Protein AF-A0AA41MS19-F1 (afdb_monomer)

Structure (mmCIF, N/CA/C/O backbone):
data_AF-A0AA41MS19-F1
#
_entry.id   AF-A0AA41MS19-F1
#
loop_
_atom_site.group_PDB
_atom_site.id
_atom_site.type_symbol
_atom_site.label_atom_id
_atom_site.label_alt_id
_atom_site.label_comp_id
_atom_site.label_asym_id
_atom_site.label_entity_id
_atom_site.label_seq_id
_atom_site.pdbx_PDB_ins_code
_atom_site.Cartn_x
_atom_site.Cartn_y
_atom_site.Cartn_z
_atom_site.occupancy
_atom_site.B_iso_or_equiv
_atom_site.auth_seq_id
_atom_site.auth_comp_id
_atom_site.auth_asym_id
_atom_site.auth_atom_id
_atom_site.pdbx_PDB_model_num
ATOM 1 N N . MET A 1 1 ? 21.698 8.349 -15.255 1.00 50.91 1 MET A N 1
ATOM 2 C CA . MET A 1 1 ? 21.015 7.272 -15.997 1.00 50.91 1 MET A CA 1
ATOM 3 C C . MET A 1 1 ? 22.061 6.623 -16.867 1.00 50.91 1 MET A C 1
ATOM 5 O O . MET A 1 1 ? 22.697 7.337 -17.627 1.00 50.91 1 MET A O 1
ATOM 9 N N . ASP A 1 2 ? 22.289 5.333 -16.662 1.00 63.78 2 ASP A N 1
ATOM 10 C CA . ASP A 1 2 ? 23.282 4.549 -17.387 1.00 63.78 2 ASP A CA 1
ATOM 11 C C . ASP A 1 2 ? 22.534 3.585 -18.317 1.00 63.78 2 ASP A C 1
ATOM 13 O O . ASP A 1 2 ? 21.606 2.906 -17.871 1.00 63.78 2 ASP A O 1
ATOM 17 N N . LEU A 1 3 ? 22.887 3.598 -19.604 1.00 63.75 3 LEU A N 1
ATOM 18 C CA . LEU A 1 3 ? 22.320 2.721 -20.638 1.00 63.75 3 LEU A CA 1
ATOM 19 C C . LEU A 1 3 ? 22.939 1.313 -20.585 1.00 63.75 3 LEU A C 1
ATOM 21 O O . LEU A 1 3 ? 22.560 0.444 -21.368 1.00 63.75 3 LEU A O 1
ATOM 25 N N . GLY A 1 4 ? 23.851 1.085 -19.635 1.00 70.31 4 GLY A N 1
ATOM 26 C CA . GLY A 1 4 ? 24.637 -0.130 -19.532 1.00 70.31 4 GLY A CA 1
ATOM 27 C C . GLY A 1 4 ? 25.791 -0.129 -20.529 1.00 70.31 4 GLY A C 1
ATOM 28 O O . GLY A 1 4 ? 25.993 0.809 -21.303 1.00 70.31 4 GLY A O 1
ATOM 29 N N . GLU A 1 5 ? 26.568 -1.205 -20.506 1.00 71.00 5 GLU A N 1
ATOM 30 C CA . GLU A 1 5 ? 27.688 -1.375 -21.425 1.00 71.00 5 GLU A CA 1
ATOM 31 C C . GLU A 1 5 ? 27.168 -1.616 -22.844 1.00 71.00 5 GLU A C 1
ATOM 33 O O . GLU A 1 5 ? 26.437 -2.574 -23.112 1.00 71.00 5 GLU A O 1
ATO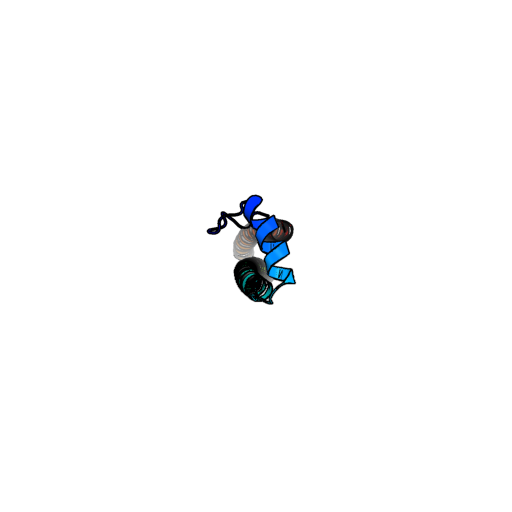M 38 N N . CYS A 1 6 ? 27.544 -0.737 -23.774 1.00 77.88 6 CYS A N 1
ATOM 39 C CA . CYS A 1 6 ? 27.212 -0.947 -25.171 1.00 77.88 6 CYS A CA 1
ATOM 40 C C . CYS A 1 6 ? 28.027 -2.119 -25.730 1.00 77.88 6 CYS A C 1
ATOM 42 O O . CYS A 1 6 ? 29.248 -2.161 -25.610 1.00 77.88 6 CYS A O 1
ATOM 44 N N . LEU A 1 7 ? 27.350 -3.043 -26.414 1.00 76.44 7 LEU A N 1
ATOM 45 C CA . LEU A 1 7 ? 27.975 -4.185 -27.091 1.00 76.44 7 LEU A CA 1
ATOM 46 C C . LEU A 1 7 ? 28.749 -3.781 -28.362 1.00 76.44 7 LEU A C 1
ATOM 48 O O . LEU A 1 7 ? 29.378 -4.626 -29.000 1.00 76.44 7 LEU A O 1
ATOM 52 N N . LYS A 1 8 ? 28.660 -2.511 -28.776 1.00 80.44 8 LYS A N 1
ATOM 53 C CA . LYS A 1 8 ? 29.315 -1.961 -29.968 1.00 80.44 8 LYS A CA 1
ATOM 54 C C . LYS A 1 8 ? 30.561 -1.167 -29.584 1.00 80.44 8 LYS A C 1
ATOM 56 O O . LYS A 1 8 ? 30.647 -0.578 -28.510 1.00 80.44 8 LYS A O 1
ATOM 61 N N . VAL A 1 9 ? 31.523 -1.123 -30.503 1.00 82.88 9 VAL A N 1
ATOM 62 C CA . VAL A 1 9 ? 32.754 -0.346 -30.335 1.00 82.88 9 VAL A CA 1
ATOM 63 C C . VAL A 1 9 ? 32.474 1.116 -30.670 1.00 82.88 9 VAL A C 1
ATOM 65 O O . VAL A 1 9 ? 32.149 1.445 -31.809 1.00 82.88 9 VAL A O 1
ATOM 68 N N . HIS A 1 10 ? 32.627 1.993 -29.682 1.00 81.69 10 HIS A N 1
ATOM 69 C CA . HIS A 1 10 ? 32.512 3.441 -29.850 1.00 81.69 10 HIS A CA 1
ATOM 70 C C . HIS A 1 10 ? 33.904 4.079 -29.906 1.00 81.69 10 HIS A C 1
ATOM 72 O O . HIS A 1 10 ? 34.352 4.700 -28.944 1.00 81.69 10 HIS A O 1
ATOM 78 N N . ASP A 1 11 ? 34.600 3.893 -31.030 1.00 84.50 11 ASP A N 1
ATOM 79 C CA . ASP A 1 11 ? 35.879 4.558 -31.302 1.00 84.50 11 ASP A CA 1
ATOM 80 C C . ASP A 1 11 ? 35.641 5.897 -32.021 1.00 84.50 11 ASP A C 1
ATOM 82 O O . ASP A 1 11 ? 34.829 5.997 -32.944 1.00 84.50 11 ASP A O 1
ATOM 86 N N . LEU A 1 12 ? 36.374 6.932 -31.612 1.00 79.81 12 LEU A N 1
ATOM 87 C CA . LEU A 1 12 ? 36.350 8.251 -32.240 1.00 79.81 12 LEU A CA 1
ATOM 88 C C . LEU A 1 12 ? 36.877 8.216 -33.681 1.00 79.81 12 LEU A C 1
ATOM 90 O O . LEU A 1 12 ? 36.460 9.052 -34.481 1.00 79.81 12 LEU A O 1
ATOM 94 N N . ALA A 1 13 ? 37.735 7.252 -34.030 1.00 81.69 13 ALA A N 1
ATOM 95 C CA . ALA A 1 13 ? 38.212 7.071 -35.400 1.00 81.69 13 ALA A CA 1
ATOM 96 C C . ALA A 1 13 ? 37.056 6.779 -36.377 1.00 81.69 13 ALA A C 1
ATOM 98 O O . ALA A 1 13 ? 36.969 7.402 -37.434 1.00 81.69 13 ALA A O 1
ATOM 99 N N . PHE A 1 14 ? 36.097 5.934 -35.978 1.00 83.12 14 PHE A N 1
ATOM 100 C CA . PHE A 1 14 ? 34.944 5.573 -36.815 1.00 83.12 14 PHE A CA 1
ATOM 101 C C . PHE A 1 14 ? 33.947 6.715 -37.018 1.00 83.12 14 PHE A C 1
ATOM 103 O O . PHE A 1 14 ? 33.115 6.657 -37.922 1.00 83.12 14 PHE A O 1
ATOM 110 N N . ARG A 1 15 ? 34.017 7.777 -36.207 1.00 83.50 15 ARG A N 1
ATOM 111 C CA . ARG A 1 15 ? 33.152 8.946 -36.378 1.00 83.50 15 ARG A CA 1
ATOM 112 C C . ARG A 1 15 ? 33.478 9.710 -37.660 1.00 83.50 15 ARG A C 1
ATOM 114 O O . ARG A 1 15 ? 32.556 10.137 -38.349 1.00 83.50 15 ARG A O 1
ATOM 121 N N . ALA A 1 16 ? 34.762 9.876 -37.977 1.00 84.00 16 ALA A N 1
ATOM 122 C CA . ALA A 1 16 ? 35.175 10.550 -39.206 1.00 84.00 16 ALA A CA 1
ATOM 123 C C . ALA A 1 16 ? 34.701 9.766 -40.441 1.00 84.00 16 ALA A C 1
ATOM 125 O O . ALA A 1 16 ? 34.125 10.350 -41.358 1.00 84.00 16 ALA A O 1
ATOM 126 N N . ASP A 1 17 ? 34.851 8.440 -40.406 1.00 82.56 17 ASP A N 1
ATOM 127 C CA . ASP A 1 17 ? 34.388 7.547 -41.471 1.00 82.56 17 ASP A CA 1
ATOM 128 C C . ASP A 1 17 ? 32.857 7.572 -41.614 1.00 82.56 17 ASP A C 1
ATOM 130 O O . ASP A 1 17 ? 32.341 7.660 -42.727 1.00 82.56 17 ASP A O 1
ATOM 134 N N . TYR A 1 18 ? 32.119 7.584 -40.497 1.00 83.69 18 TYR A N 1
ATOM 135 C CA . TYR A 1 18 ? 30.660 7.737 -40.482 1.00 83.69 18 TYR A CA 1
ATOM 136 C C . TYR A 1 18 ? 30.204 9.059 -41.120 1.00 83.69 18 TYR A C 1
ATOM 138 O O . TYR A 1 18 ? 29.281 9.067 -41.933 1.00 83.69 18 TYR A O 1
ATOM 146 N N . GLU A 1 19 ? 30.844 10.182 -40.780 1.00 83.75 19 GLU A N 1
ATOM 147 C CA . GLU A 1 19 ? 30.479 11.507 -41.303 1.00 83.75 19 GLU A CA 1
ATOM 148 C C . GLU A 1 19 ? 30.737 11.638 -42.813 1.00 83.75 19 GLU A C 1
ATOM 150 O O . GLU A 1 19 ? 30.056 12.418 -43.485 1.00 83.75 19 GLU A O 1
ATOM 155 N N . ILE A 1 20 ? 31.707 10.894 -43.349 1.00 83.81 20 ILE A N 1
ATOM 156 C CA . ILE A 1 20 ? 31.970 10.802 -44.790 1.00 83.81 20 ILE A CA 1
ATOM 157 C C . ILE A 1 20 ? 30.941 9.875 -45.448 1.00 83.81 20 ILE A C 1
ATOM 159 O O . ILE A 1 20 ? 30.254 10.293 -46.380 1.00 83.81 20 ILE A O 1
ATOM 163 N N . ALA A 1 21 ? 30.758 8.663 -44.918 1.00 83.62 21 ALA A N 1
ATOM 164 C CA . ALA A 1 21 ? 29.826 7.673 -45.458 1.00 83.62 21 ALA A CA 1
ATOM 165 C C . ALA A 1 21 ? 28.378 8.186 -45.487 1.00 83.62 21 ALA A C 1
ATOM 167 O O . ALA A 1 21 ? 27.679 8.009 -46.481 1.00 83.62 21 ALA A O 1
ATOM 168 N N . SER A 1 22 ? 27.952 8.901 -44.442 1.00 82.25 22 SER A N 1
ATOM 169 C CA . SER A 1 22 ? 26.612 9.489 -44.342 1.00 82.25 22 SER A CA 1
ATOM 170 C C . SER A 1 22 ? 26.348 10.610 -45.358 1.00 82.25 22 SER A C 1
ATOM 172 O O . SER A 1 22 ? 25.193 11.005 -45.518 1.00 82.25 22 SER A O 1
ATOM 174 N N . LYS A 1 23 ? 27.381 11.161 -46.011 1.00 82.19 23 LYS A N 1
ATOM 175 C CA . LYS A 1 23 ? 27.231 12.157 -47.088 1.00 82.19 23 LYS A CA 1
ATOM 176 C C . LYS A 1 23 ? 27.149 11.508 -48.463 1.00 82.19 23 LYS A C 1
ATOM 178 O O . LYS A 1 23 ? 26.507 12.065 -49.349 1.00 82.19 23 LYS A O 1
ATOM 183 N N . GLU A 1 24 ? 27.828 10.379 -48.646 1.00 78.50 24 GLU A N 1
ATOM 184 C CA . GLU A 1 24 ? 27.926 9.703 -49.940 1.00 78.50 24 GLU A CA 1
ATOM 185 C C . GLU A 1 24 ? 26.736 8.776 -50.213 1.00 78.50 24 GLU A C 1
ATOM 187 O O . GLU A 1 24 ? 26.277 8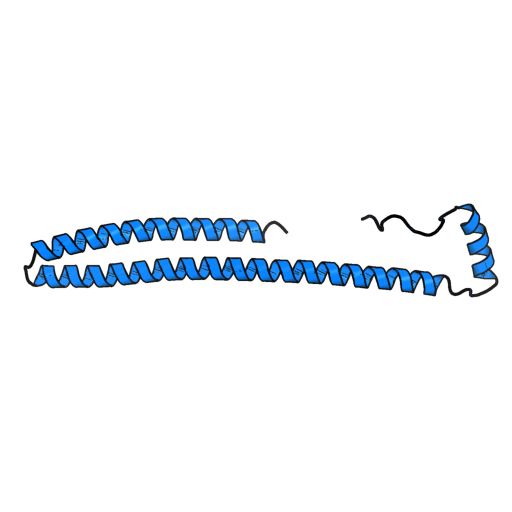.706 -51.354 1.00 78.50 24 GLU A O 1
ATOM 192 N N . GLN A 1 25 ? 26.202 8.099 -49.190 1.00 68.00 25 GLN A N 1
ATOM 193 C CA . GLN A 1 25 ? 25.055 7.198 -49.319 1.00 68.00 25 GLN A CA 1
ATOM 194 C C . GLN A 1 25 ? 24.206 7.137 -48.043 1.00 68.00 25 GLN A C 1
ATOM 196 O O . GLN A 1 25 ? 24.682 7.357 -46.929 1.00 68.00 25 GLN A O 1
ATOM 201 N N . ASP A 1 26 ? 22.930 6.787 -48.218 1.00 73.06 26 ASP A N 1
ATOM 202 C CA . ASP A 1 26 ? 22.016 6.541 -47.107 1.00 73.06 26 ASP A CA 1
ATOM 203 C C . ASP A 1 26 ? 22.124 5.075 -46.660 1.00 73.06 26 ASP A C 1
ATOM 205 O O . ASP A 1 26 ? 21.558 4.164 -47.264 1.00 73.06 26 ASP A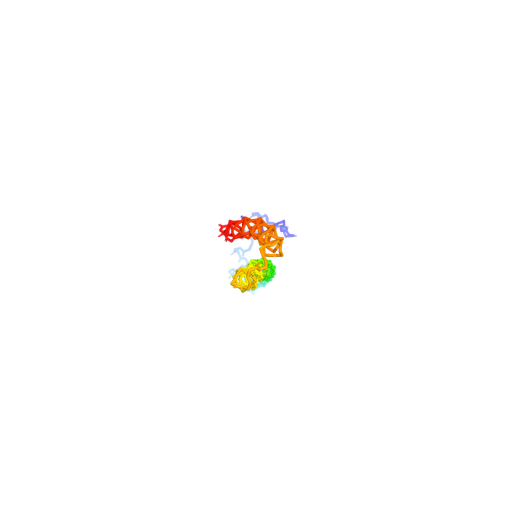 O 1
ATOM 209 N N . PHE A 1 27 ? 22.929 4.843 -45.624 1.00 74.19 27 PHE A N 1
ATOM 210 C CA . PHE A 1 27 ? 23.183 3.516 -45.053 1.00 74.19 27 PHE A CA 1
ATOM 211 C C . PHE A 1 27 ? 22.236 3.165 -43.898 1.00 74.19 27 PHE A C 1
ATOM 213 O O . PHE A 1 27 ? 22.489 2.211 -43.165 1.00 74.19 27 PHE A O 1
ATOM 220 N N . PHE A 1 28 ? 21.156 3.932 -43.704 1.00 76.19 28 PHE A N 1
ATOM 221 C CA . PHE A 1 28 ? 20.125 3.654 -42.699 1.00 76.19 28 PHE A CA 1
ATOM 222 C C . PHE A 1 28 ? 20.629 3.573 -41.247 1.00 76.19 28 PHE A C 1
ATOM 224 O O . PHE A 1 28 ? 19.944 3.025 -40.384 1.00 76.19 28 PHE A O 1
ATOM 231 N N . PHE A 1 29 ? 21.780 4.175 -40.930 1.00 81.88 29 PHE A N 1
ATOM 232 C CA . PHE A 1 29 ? 22.311 4.227 -39.560 1.00 81.88 29 PHE A CA 1
ATOM 233 C C . PHE A 1 29 ? 21.302 4.806 -38.556 1.00 81.88 29 PHE A C 1
ATOM 235 O O . PHE A 1 29 ? 21.248 4.402 -37.398 1.00 81.88 29 PHE A O 1
ATOM 242 N N . GLN A 1 30 ? 20.472 5.742 -39.020 1.00 81.62 30 GLN A N 1
ATOM 243 C CA . GLN A 1 30 ? 19.408 6.347 -38.225 1.00 81.62 30 GLN A CA 1
ATOM 244 C C . GLN A 1 30 ? 18.264 5.367 -37.936 1.00 81.62 30 GLN A C 1
ATOM 246 O O . GLN A 1 30 ? 17.675 5.449 -36.864 1.00 81.62 30 GLN A O 1
ATOM 251 N N . LEU A 1 31 ? 17.966 4.429 -38.846 1.00 86.19 31 LEU A N 1
ATOM 252 C CA . LEU A 1 31 ? 16.952 3.398 -38.608 1.00 86.19 31 LEU A CA 1
ATOM 253 C C . LEU A 1 31 ? 17.418 2.402 -37.545 1.00 86.19 31 LEU A C 1
ATOM 255 O O . LEU A 1 31 ? 16.647 2.099 -36.644 1.00 86.19 31 LEU A O 1
ATOM 259 N N . ASP A 1 32 ? 18.677 1.957 -37.606 1.00 84.56 32 ASP A N 1
ATOM 260 C CA . ASP A 1 32 ? 19.263 1.064 -36.591 1.00 84.56 32 ASP A CA 1
ATOM 261 C C . ASP A 1 32 ? 19.309 1.742 -35.209 1.00 84.56 32 ASP A C 1
ATOM 263 O O . ASP A 1 32 ? 18.885 1.178 -34.200 1.00 84.56 32 ASP A O 1
ATOM 267 N N . ALA A 1 33 ? 19.720 3.015 -35.163 1.00 84.62 33 ALA A N 1
ATOM 268 C CA . ALA A 1 33 ? 19.681 3.804 -33.935 1.00 84.62 33 ALA A CA 1
ATOM 269 C C . ALA A 1 33 ? 18.250 3.979 -33.395 1.00 84.62 33 ALA A C 1
ATOM 271 O O . ALA A 1 33 ? 18.034 3.923 -32.182 1.00 84.62 33 ALA A O 1
ATOM 272 N N . MET A 1 34 ? 17.267 4.183 -34.277 1.00 86.88 34 MET A N 1
ATOM 273 C CA . MET A 1 34 ? 15.864 4.328 -33.894 1.00 86.88 34 MET A CA 1
ATOM 274 C C . MET A 1 34 ? 15.285 3.019 -33.346 1.00 86.88 34 MET A C 1
ATOM 276 O O . MET A 1 34 ? 14.617 3.062 -32.316 1.00 86.88 34 MET A O 1
ATOM 280 N N . ASP A 1 35 ? 15.572 1.875 -33.971 1.00 88.12 35 ASP A N 1
ATOM 281 C CA . ASP A 1 35 ? 15.140 0.549 -33.500 1.00 88.12 35 ASP A CA 1
ATOM 282 C C . ASP A 1 35 ? 15.713 0.231 -32.109 1.00 88.12 35 ASP A C 1
ATOM 284 O O . ASP A 1 35 ? 15.001 -0.204 -31.194 1.00 88.12 35 ASP A O 1
ATOM 288 N N . HIS A 1 36 ? 16.989 0.571 -31.898 1.00 85.06 36 HIS A N 1
ATOM 289 C CA . HIS A 1 36 ? 17.635 0.436 -30.598 1.00 85.06 36 HIS A CA 1
ATOM 290 C C . HIS A 1 36 ? 16.956 1.313 -29.531 1.00 85.06 36 HIS A C 1
ATOM 292 O O . HIS A 1 36 ? 16.610 0.824 -28.453 1.00 85.06 36 HIS A O 1
ATOM 298 N N . LEU A 1 37 ? 16.697 2.591 -29.832 1.00 87.44 37 LEU A N 1
ATOM 299 C CA . LEU A 1 37 ? 16.002 3.509 -28.920 1.00 87.44 37 LEU A CA 1
ATOM 300 C C . LEU A 1 37 ? 14.557 3.078 -28.634 1.00 87.44 37 LEU A C 1
ATOM 302 O O . LEU A 1 37 ? 14.115 3.158 -27.488 1.00 87.44 37 LEU A O 1
ATOM 306 N N . GLN A 1 38 ? 13.827 2.585 -29.635 1.00 89.31 38 GLN A N 1
ATOM 307 C CA . GLN A 1 38 ? 12.469 2.066 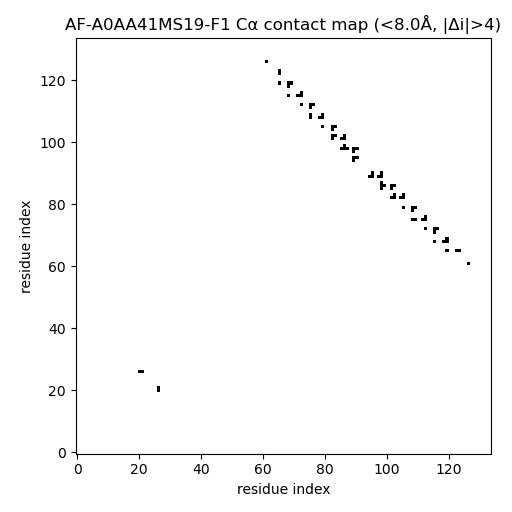-29.459 1.00 89.31 38 GLN A CA 1
ATOM 308 C C . GLN A 1 38 ? 12.445 0.848 -28.534 1.00 89.31 38 GLN A C 1
ATOM 310 O O . GLN A 1 38 ? 11.612 0.782 -27.628 1.00 89.31 38 GLN A O 1
ATOM 315 N N . SER A 1 39 ? 13.396 -0.073 -28.702 1.00 87.50 39 SER A N 1
ATOM 316 C CA . SER A 1 39 ? 13.558 -1.227 -27.814 1.00 87.50 39 SER A CA 1
ATOM 317 C C . SER A 1 39 ? 13.814 -0.806 -26.363 1.00 87.50 39 SER A C 1
ATOM 319 O O . SER A 1 39 ? 13.256 -1.401 -25.435 1.00 87.50 39 SER A O 1
ATOM 321 N N . PHE A 1 40 ? 14.599 0.256 -26.144 1.00 84.31 40 PHE A N 1
ATOM 322 C CA . PHE A 1 40 ? 14.791 0.818 -24.806 1.00 84.31 40 PHE A CA 1
ATOM 323 C C . PHE A 1 40 ? 13.513 1.413 -24.238 1.00 84.31 40 PHE A C 1
ATOM 325 O O . PHE A 1 40 ? 13.146 1.059 -23.120 1.00 84.31 40 PHE A O 1
ATOM 332 N N . ILE A 1 41 ? 12.832 2.284 -24.985 1.00 89.75 41 ILE A N 1
ATOM 333 C CA . ILE A 1 41 ? 11.581 2.909 -24.537 1.00 89.75 41 ILE A CA 1
ATOM 334 C C . ILE A 1 41 ? 10.585 1.822 -24.125 1.00 89.75 41 ILE A C 1
ATOM 336 O O . ILE A 1 41 ? 10.082 1.854 -23.007 1.00 89.75 41 ILE A O 1
ATOM 340 N N . ALA A 1 42 ? 10.415 0.783 -24.946 1.00 89.75 42 ALA A N 1
ATOM 341 C CA . ALA A 1 42 ? 9.545 -0.344 -24.625 1.00 89.75 42 ALA A CA 1
ATOM 342 C C . ALA A 1 42 ? 9.967 -1.088 -23.342 1.00 89.75 42 ALA A C 1
ATOM 344 O O . ALA A 1 42 ? 9.119 -1.504 -22.547 1.00 89.75 42 ALA A O 1
ATOM 345 N N . ASN A 1 43 ? 11.273 -1.257 -23.101 1.00 88.00 43 ASN A N 1
ATOM 346 C CA . ASN A 1 43 ? 11.773 -1.859 -21.864 1.00 88.00 43 ASN A CA 1
ATOM 347 C C . ASN A 1 43 ? 11.472 -0.982 -20.639 1.00 88.00 43 ASN A C 1
ATOM 349 O O . ASN A 1 43 ? 11.028 -1.492 -19.607 1.00 88.00 43 ASN A O 1
ATOM 353 N N . TYR A 1 44 ? 11.682 0.330 -20.752 1.00 87.88 44 TYR A N 1
ATOM 354 C CA . TYR A 1 44 ? 11.413 1.286 -19.682 1.00 87.88 44 TYR A CA 1
ATOM 355 C C . TYR A 1 44 ? 9.928 1.419 -19.386 1.00 87.88 44 TYR A C 1
ATOM 357 O O . TYR A 1 44 ? 9.555 1.394 -18.213 1.00 87.88 44 TYR A O 1
ATOM 365 N N . ASP A 1 45 ? 9.086 1.481 -20.410 1.00 91.00 45 ASP A N 1
ATOM 366 C CA . ASP A 1 45 ? 7.637 1.475 -20.255 1.00 91.00 45 ASP A CA 1
ATOM 367 C C . ASP A 1 45 ? 7.207 0.198 -19.540 1.00 91.00 45 ASP A C 1
ATOM 369 O O . ASP A 1 45 ? 6.538 0.262 -18.512 1.00 91.00 45 ASP A O 1
ATOM 373 N N . ARG A 1 46 ? 7.709 -0.971 -19.961 1.00 90.62 46 ARG A N 1
ATOM 374 C CA . ARG A 1 46 ? 7.432 -2.237 -19.269 1.00 90.62 46 ARG A CA 1
ATOM 375 C C . ARG A 1 46 ? 7.861 -2.210 -17.800 1.00 90.62 46 ARG A C 1
ATOM 377 O O . ARG A 1 46 ? 7.102 -2.645 -16.937 1.00 90.62 46 ARG A O 1
ATOM 384 N N . ARG A 1 47 ? 9.070 -1.733 -17.486 1.00 89.25 47 ARG A N 1
ATOM 385 C CA . ARG A 1 47 ? 9.562 -1.640 -16.096 1.00 89.25 47 ARG A CA 1
ATOM 386 C C . ARG A 1 47 ? 8.738 -0.661 -15.265 1.00 89.25 47 ARG A C 1
ATOM 388 O O . ARG A 1 47 ? 8.467 -0.930 -14.093 1.00 89.25 47 ARG A O 1
ATOM 395 N N . THR A 1 48 ? 8.341 0.449 -15.871 1.00 89.44 48 THR A N 1
ATOM 396 C CA . THR A 1 48 ? 7.496 1.472 -15.258 1.00 89.44 48 THR A CA 1
ATOM 397 C C . THR A 1 48 ? 6.124 0.895 -14.945 1.00 89.44 48 THR A C 1
ATOM 399 O O . THR A 1 48 ? 5.680 0.985 -13.805 1.00 89.44 48 THR A O 1
ATOM 402 N N . GLU A 1 49 ? 5.497 0.211 -15.898 1.00 91.38 49 GLU A N 1
ATOM 403 C CA . GLU A 1 49 ? 4.200 -0.437 -15.709 1.00 91.38 49 GLU A CA 1
ATOM 404 C C . GLU A 1 49 ? 4.250 -1.544 -14.651 1.00 91.38 49 GLU A C 1
ATOM 406 O O . GLU A 1 49 ? 3.377 -1.605 -13.791 1.00 91.38 49 GLU A O 1
ATOM 411 N N . VAL A 1 50 ? 5.306 -2.365 -14.614 1.00 90.62 50 VAL A N 1
ATOM 412 C CA . VAL A 1 50 ? 5.491 -3.358 -13.537 1.00 90.62 50 VAL A CA 1
ATOM 413 C C . VAL A 1 50 ? 5.612 -2.680 -12.171 1.00 90.62 50 VAL A C 1
ATOM 415 O O . VAL A 1 50 ? 5.011 -3.133 -11.198 1.00 90.62 50 VAL A O 1
ATOM 418 N N . THR A 1 51 ? 6.371 -1.587 -12.088 1.00 86.25 51 THR A N 1
ATOM 419 C CA . THR A 1 51 ? 6.554 -0.850 -10.831 1.00 86.25 51 THR A CA 1
ATOM 420 C C . THR A 1 51 ? 5.245 -0.205 -10.377 1.00 86.25 51 THR A C 1
ATOM 422 O O . THR A 1 51 ? 4.906 -0.312 -9.201 1.00 86.25 51 THR A O 1
ATOM 425 N N . LYS A 1 52 ? 4.479 0.387 -11.303 1.00 87.06 52 LYS A N 1
ATOM 426 C CA . LYS A 1 52 ? 3.142 0.937 -11.042 1.00 87.06 52 LYS A CA 1
ATOM 427 C C . LYS A 1 52 ? 2.161 -0.140 -10.592 1.00 87.06 52 LYS A C 1
ATOM 429 O O . LYS A 1 52 ? 1.460 0.071 -9.613 1.00 87.06 52 LYS A O 1
ATOM 434 N N . LYS A 1 53 ? 2.134 -1.296 -11.263 1.00 87.00 53 LYS A N 1
ATOM 435 C CA . LYS A 1 53 ? 1.258 -2.419 -10.902 1.00 87.00 53 LYS A CA 1
ATOM 436 C C . LYS A 1 53 ? 1.558 -2.919 -9.493 1.00 87.00 53 LYS A C 1
ATOM 438 O O . LYS A 1 53 ? 0.650 -3.004 -8.681 1.00 87.00 5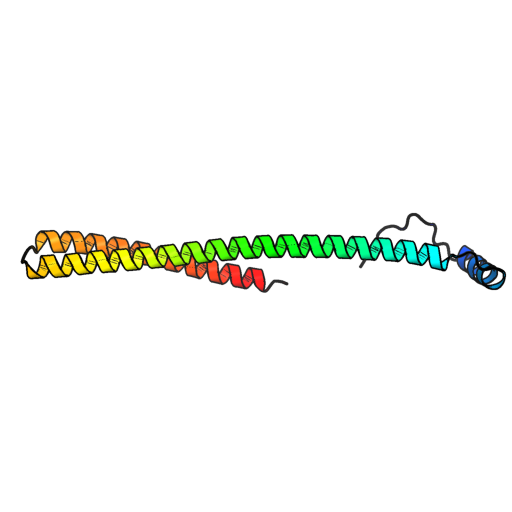3 LYS A O 1
ATOM 443 N N . ARG A 1 54 ? 2.835 -3.151 -9.177 1.00 83.38 54 ARG A N 1
ATOM 444 C CA . ARG A 1 54 ? 3.257 -3.558 -7.830 1.00 83.38 54 ARG A CA 1
ATOM 445 C C . ARG A 1 54 ? 2.898 -2.511 -6.774 1.00 83.38 54 ARG A C 1
ATOM 447 O O . ARG A 1 54 ? 2.520 -2.866 -5.663 1.00 83.38 54 ARG A O 1
ATOM 454 N N . LEU A 1 55 ? 3.028 -1.225 -7.106 1.00 81.06 55 LEU A N 1
ATOM 455 C CA . LEU A 1 55 ? 2.640 -0.137 -6.210 1.00 81.06 55 LEU A CA 1
ATOM 456 C C . LEU A 1 55 ? 1.126 -0.126 -5.966 1.00 81.06 55 LEU A C 1
ATOM 458 O O . LEU A 1 55 ? 0.712 -0.020 -4.818 1.00 81.06 55 LEU A O 1
ATOM 462 N N . ALA A 1 56 ? 0.324 -0.280 -7.020 1.00 79.69 56 ALA A N 1
ATOM 463 C CA . ALA A 1 56 ? -1.128 -0.367 -6.917 1.00 79.69 56 ALA A CA 1
ATOM 464 C C . ALA A 1 56 ? -1.564 -1.574 -6.070 1.00 79.69 56 ALA A C 1
ATOM 466 O O . ALA A 1 56 ? -2.385 -1.408 -5.177 1.00 79.69 56 ALA A O 1
ATOM 467 N N . GLU A 1 57 ? -0.954 -2.745 -6.278 1.00 79.50 57 GLU A N 1
ATOM 468 C CA . GLU A 1 57 ? -1.200 -3.950 -5.468 1.00 79.50 57 GLU A CA 1
ATOM 469 C C . GLU A 1 57 ? -0.853 -3.710 -3.987 1.00 79.50 57 GLU A C 1
ATOM 471 O O . GLU A 1 57 ? -1.660 -3.992 -3.108 1.00 79.50 57 GLU A O 1
ATOM 476 N N . THR A 1 58 ? 0.300 -3.092 -3.702 1.00 77.44 58 THR A N 1
ATOM 477 C CA . THR A 1 58 ? 0.697 -2.749 -2.321 1.00 77.44 58 THR A CA 1
ATOM 478 C C . THR A 1 58 ? -0.285 -1.752 -1.690 1.00 77.44 58 THR A C 1
ATOM 480 O O . THR A 1 58 ? -0.622 -1.863 -0.516 1.00 77.44 58 THR A O 1
ATOM 483 N N . GLN A 1 59 ? -0.759 -0.764 -2.456 1.00 73.00 59 GLN A N 1
ATOM 484 C CA . GLN A 1 59 ? -1.718 0.229 -1.972 1.00 73.00 59 GLN A CA 1
ATOM 485 C C . GLN A 1 59 ? -3.097 -0.383 -1.702 1.00 73.00 59 GLN A C 1
ATOM 487 O O . GLN A 1 59 ? -3.742 -0.005 -0.724 1.00 73.00 59 GLN A O 1
ATOM 492 N N . GLU A 1 60 ? -3.543 -1.317 -2.542 1.00 75.75 60 GLU A N 1
ATOM 493 C CA . GLU A 1 60 ? -4.795 -2.050 -2.357 1.00 75.75 60 GLU A CA 1
ATOM 494 C C . GLU A 1 60 ? -4.740 -2.928 -1.101 1.00 75.75 60 GLU A C 1
ATOM 496 O O . GLU A 1 60 ? -5.652 -2.858 -0.279 1.00 75.75 60 GLU A O 1
ATOM 501 N N . GLU A 1 61 ? -3.641 -3.659 -0.887 1.00 75.62 61 GLU A N 1
ATOM 502 C CA . GLU A 1 61 ? -3.419 -4.451 0.331 1.00 75.62 61 GLU A CA 1
ATOM 503 C C . GLU A 1 61 ? -3.445 -3.579 1.594 1.00 75.62 61 GLU A C 1
ATOM 505 O O . GLU A 1 61 ? -4.160 -3.890 2.549 1.00 75.62 61 GLU A O 1
ATOM 510 N N . ILE A 1 62 ? -2.733 -2.445 1.585 1.00 75.75 62 ILE A N 1
ATOM 511 C CA . ILE A 1 62 ? -2.727 -1.503 2.713 1.00 75.75 62 ILE A CA 1
ATOM 512 C C . ILE A 1 62 ? -4.130 -0.926 2.946 1.00 75.75 62 ILE A C 1
ATOM 514 O O . ILE A 1 62 ? -4.568 -0.800 4.090 1.00 75.75 62 ILE A O 1
ATOM 518 N N . SER A 1 63 ? -4.854 -0.567 1.882 1.00 78.44 63 SER A N 1
ATOM 519 C CA . SER A 1 63 ? -6.215 -0.038 2.002 1.00 78.44 63 SER A CA 1
ATOM 520 C C . SER A 1 63 ? -7.171 -1.077 2.582 1.00 78.44 63 SER A C 1
ATOM 522 O O . SER A 1 63 ? -7.987 -0.729 3.432 1.00 78.44 63 SER A O 1
ATOM 524 N N . ALA A 1 64 ? -7.071 -2.335 2.153 1.00 82.88 64 ALA A N 1
ATOM 525 C CA . ALA A 1 64 ? -7.884 -3.425 2.678 1.00 82.88 64 ALA A CA 1
ATOM 526 C C . ALA A 1 64 ? -7.590 -3.679 4.165 1.00 82.88 64 ALA A C 1
ATOM 528 O O . ALA A 1 64 ? -8.520 -3.822 4.957 1.00 82.88 64 ALA A O 1
ATOM 529 N N . GLU A 1 65 ? -6.314 -3.667 4.565 1.00 82.62 65 GLU A N 1
ATOM 530 C CA . GLU A 1 65 ? -5.913 -3.840 5.966 1.00 82.62 65 GLU A CA 1
ATOM 531 C C . GLU A 1 65 ? -6.449 -2.712 6.863 1.00 82.62 65 GLU A C 1
ATOM 533 O O . GLU A 1 65 ? -6.975 -2.970 7.949 1.00 82.62 65 GLU A O 1
ATOM 538 N N . VAL A 1 66 ? -6.345 -1.457 6.411 1.00 85.38 66 VAL A N 1
ATOM 539 C CA . VAL A 1 66 ? -6.853 -0.293 7.154 1.00 85.38 66 VAL A CA 1
ATOM 540 C C . VAL A 1 66 ? -8.379 -0.342 7.271 1.00 85.38 66 VAL A C 1
ATOM 542 O O . VAL A 1 66 ? -8.901 -0.108 8.362 1.00 85.38 66 VAL A O 1
ATOM 545 N N . THR A 1 67 ? -9.094 -0.698 6.199 1.00 84.88 67 THR A N 1
ATOM 546 C CA . THR A 1 67 ? -10.557 -0.860 6.232 1.00 84.88 67 THR A CA 1
ATOM 547 C C . THR A 1 67 ? -10.981 -1.957 7.209 1.00 84.88 67 THR A C 1
ATOM 549 O O . THR A 1 67 ? -11.828 -1.703 8.060 1.00 84.88 67 THR A O 1
ATOM 552 N N . ALA A 1 68 ? -10.344 -3.131 7.175 1.00 87.75 68 ALA A N 1
ATOM 553 C CA . ALA A 1 68 ? -10.666 -4.229 8.091 1.00 87.75 68 ALA A CA 1
ATOM 554 C C . ALA A 1 68 ? -10.440 -3.845 9.568 1.00 87.75 68 ALA A C 1
ATOM 556 O O . ALA A 1 68 ? -11.227 -4.196 10.448 1.00 87.75 68 ALA A O 1
ATOM 557 N N . LYS A 1 69 ? -9.381 -3.077 9.860 1.00 88.62 69 LYS A N 1
ATOM 558 C CA . LYS A 1 69 ? -9.131 -2.546 11.210 1.00 88.62 69 LYS A CA 1
ATOM 559 C C . LYS A 1 69 ? -10.192 -1.527 11.640 1.00 88.62 69 LYS A C 1
ATOM 561 O O . LYS A 1 69 ? -10.602 -1.547 12.799 1.00 88.62 69 LYS A O 1
ATOM 566 N N . ALA A 1 70 ? -10.652 -0.665 10.730 1.00 88.56 70 ALA A N 1
ATOM 567 C CA . ALA A 1 70 ? -11.746 0.269 11.003 1.00 88.56 70 ALA A CA 1
ATOM 568 C C . ALA A 1 70 ? -13.064 -0.466 11.301 1.00 88.56 70 ALA A C 1
ATOM 570 O O . ALA A 1 70 ? -13.761 -0.117 12.253 1.00 88.56 70 ALA A O 1
ATOM 571 N N . GLU A 1 71 ? -13.376 -1.502 10.520 1.00 90.19 71 GLU A N 1
ATOM 572 C CA . GLU A 1 71 ? -14.548 -2.361 10.723 1.00 90.19 71 GLU A CA 1
ATOM 573 C C . GLU A 1 71 ? -14.500 -3.045 12.093 1.00 90.19 71 GLU A C 1
ATOM 575 O O . GLU A 1 71 ? -15.471 -2.978 12.839 1.00 90.19 71 GLU A O 1
ATOM 580 N N . TYR A 1 72 ? -13.349 -3.589 12.496 1.00 90.38 72 TYR A N 1
ATOM 581 C CA . TYR A 1 72 ? -13.190 -4.205 13.816 1.00 90.38 72 TYR A CA 1
ATOM 582 C C . TYR A 1 72 ? -13.425 -3.217 14.974 1.00 90.38 72 TYR A C 1
ATOM 584 O O . TYR A 1 72 ? -14.094 -3.540 15.958 1.00 90.38 72 TYR A O 1
ATOM 592 N N . VAL A 1 73 ? -12.930 -1.978 14.858 1.00 92.19 73 VAL A N 1
ATOM 593 C CA . VAL A 1 73 ? -13.233 -0.913 15.831 1.00 92.19 73 VAL A CA 1
ATOM 594 C C . VAL A 1 73 ? -14.734 -0.610 15.857 1.00 92.19 73 VAL A C 1
ATOM 596 O O . VAL A 1 73 ? -15.303 -0.381 16.929 1.00 92.19 73 VAL A O 1
ATOM 599 N N . HIS A 1 74 ? -15.397 -0.610 14.701 1.00 91.69 74 HIS A N 1
ATOM 600 C CA . HIS A 1 74 ? -16.837 -0.386 14.616 1.00 91.69 74 HIS A CA 1
ATOM 601 C C . HIS A 1 74 ? -17.640 -1.515 15.280 1.00 91.69 74 HIS A C 1
ATOM 603 O O . HIS A 1 74 ? -18.515 -1.238 16.098 1.00 91.69 74 HIS A O 1
ATOM 609 N N . GLU A 1 75 ? -17.285 -2.776 15.033 1.00 92.69 75 GLU A N 1
ATOM 610 C CA . GLU A 1 75 ? -17.913 -3.940 15.667 1.00 92.69 75 GLU A CA 1
ATOM 611 C C . GLU A 1 75 ? -17.776 -3.915 17.196 1.00 92.69 75 GLU A C 1
ATOM 613 O O . GLU A 1 75 ? -18.739 -4.190 17.918 1.00 92.69 75 GLU A O 1
ATOM 618 N N . LEU A 1 76 ? -16.597 -3.543 17.711 1.00 91.88 76 LEU A N 1
ATOM 619 C CA . LEU A 1 76 ? -16.382 -3.393 19.151 1.00 91.88 76 LEU A CA 1
ATOM 620 C C . LEU A 1 76 ? -17.246 -2.275 19.747 1.00 91.88 76 LEU A C 1
ATOM 622 O O . LEU A 1 76 ? -17.770 -2.442 20.848 1.00 91.88 76 LEU A O 1
ATOM 626 N N . ASN A 1 77 ? -17.433 -1.164 19.027 1.00 91.50 77 ASN A N 1
ATOM 627 C CA . ASN A 1 77 ? -18.357 -0.107 19.445 1.00 91.50 77 ASN A CA 1
ATOM 628 C C . ASN A 1 77 ? -19.795 -0.624 19.533 1.00 91.50 77 ASN A C 1
ATOM 630 O O . ASN A 1 77 ? -20.431 -0.467 20.573 1.00 91.50 77 ASN A O 1
ATOM 634 N N . GLU A 1 78 ? -20.280 -1.314 18.500 1.00 94.06 78 GLU A N 1
ATOM 635 C CA . GLU A 1 78 ? -21.629 -1.882 18.533 1.00 94.06 78 GLU A CA 1
ATOM 636 C C . GLU A 1 78 ? -21.816 -2.897 19.667 1.00 94.06 78 GLU A C 1
ATOM 638 O O . GLU A 1 78 ? -22.887 -2.979 20.271 1.00 94.06 78 GLU A O 1
ATOM 643 N N . ALA A 1 79 ? -20.797 -3.715 19.944 1.00 92.19 79 ALA A N 1
ATOM 644 C CA . ALA A 1 79 ? -20.837 -4.683 21.031 1.00 92.19 79 ALA A CA 1
ATOM 645 C C . ALA A 1 79 ? -20.929 -3.986 22.398 1.00 92.19 79 ALA A C 1
ATOM 647 O O . ALA A 1 79 ? -21.725 -4.405 23.242 1.00 92.19 79 ALA A O 1
ATOM 648 N N . ILE A 1 80 ? -20.167 -2.905 22.597 1.00 92.69 80 ILE A N 1
ATOM 649 C CA . ILE A 1 80 ? -20.237 -2.068 23.802 1.00 92.69 80 ILE A CA 1
ATOM 650 C C . ILE A 1 80 ? -21.636 -1.467 23.952 1.00 92.69 80 ILE A C 1
ATOM 652 O O . ILE A 1 80 ? -22.209 -1.565 25.034 1.00 92.69 80 ILE A O 1
ATOM 656 N N . ASP A 1 81 ? -22.213 -0.914 22.885 1.00 93.19 81 ASP A N 1
ATOM 657 C CA . ASP A 1 81 ? -23.546 -0.301 22.926 1.00 93.19 81 ASP A CA 1
ATOM 658 C C . ASP A 1 81 ? -24.635 -1.330 23.270 1.00 93.19 81 ASP A C 1
ATOM 660 O O . ASP A 1 81 ? -25.502 -1.080 24.111 1.00 93.19 81 ASP A O 1
ATOM 664 N N . LYS A 1 82 ? -24.557 -2.537 22.690 1.00 93.69 82 LYS A N 1
ATOM 665 C CA . LYS A 1 82 ?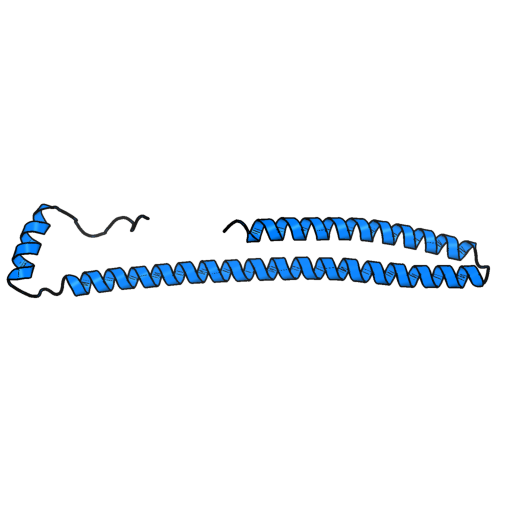 -25.470 -3.651 23.006 1.00 93.69 82 LYS A CA 1
ATOM 666 C C . LYS A 1 82 ? -25.336 -4.111 24.460 1.00 93.69 82 LYS A C 1
ATOM 668 O O . LYS A 1 82 ? -26.343 -4.44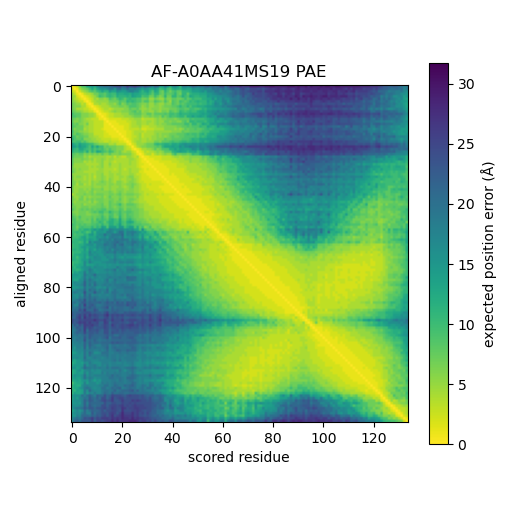7 25.084 1.00 93.69 82 LYS A O 1
ATOM 673 N N . LEU A 1 83 ? -24.117 -4.165 24.999 1.00 91.75 83 LEU A N 1
ATOM 674 C CA . LEU A 1 83 ? -23.881 -4.533 26.397 1.00 91.75 83 LEU A CA 1
ATOM 675 C C . LEU A 1 83 ? -24.367 -3.440 27.356 1.00 91.75 83 LEU A C 1
ATOM 677 O O . LEU A 1 83 ? -25.033 -3.762 28.337 1.00 91.75 83 LEU A O 1
ATOM 681 N N . LEU A 1 84 ? -24.121 -2.165 27.046 1.00 91.19 84 LEU A N 1
ATOM 682 C CA . LEU A 1 84 ? -24.611 -1.029 27.831 1.00 91.19 84 LEU A CA 1
ATOM 683 C C . LEU A 1 84 ? -26.140 -1.007 27.904 1.00 91.19 84 LEU A C 1
ATOM 685 O O . LEU A 1 84 ? -26.690 -0.895 28.995 1.00 91.19 84 LEU A O 1
ATOM 689 N N . ALA A 1 85 ? -26.829 -1.228 26.782 1.00 92.75 85 ALA A N 1
ATOM 690 C CA . ALA A 1 85 ? -28.289 -1.315 26.771 1.00 92.75 85 ALA A CA 1
ATOM 691 C C . ALA A 1 85 ? -28.821 -2.443 27.681 1.00 92.75 85 ALA A C 1
ATOM 693 O O . ALA A 1 85 ? -29.840 -2.282 28.354 1.00 92.75 85 ALA A O 1
ATOM 694 N N . LYS A 1 86 ? -28.123 -3.587 27.743 1.00 89.25 86 LYS A N 1
ATOM 695 C CA . LYS A 1 86 ? -28.476 -4.691 28.655 1.00 89.25 86 LYS A CA 1
ATOM 696 C C . LYS A 1 86 ? -28.222 -4.344 30.120 1.00 89.25 86 LYS A C 1
ATOM 698 O O . LYS A 1 86 ? -29.040 -4.703 30.965 1.00 89.25 86 LYS A O 1
ATOM 703 N N . VAL A 1 87 ? -27.118 -3.655 30.421 1.00 91.50 87 VAL A N 1
ATOM 704 C CA . VAL A 1 87 ? -26.827 -3.157 31.775 1.00 91.50 87 VAL A CA 1
ATOM 705 C C . VAL A 1 87 ? -27.936 -2.219 32.239 1.00 91.50 87 VAL A C 1
ATOM 707 O O . VAL A 1 87 ? -28.453 -2.393 33.340 1.00 91.50 87 VAL A O 1
ATOM 710 N N . GLU A 1 88 ? -28.321 -1.253 31.402 1.00 89.31 88 GLU A N 1
ATOM 711 C CA . GLU A 1 88 ? -29.382 -0.294 31.720 1.00 89.31 88 GLU A CA 1
ATOM 712 C C . GLU A 1 88 ? -30.705 -1.009 32.013 1.00 89.31 88 GLU A C 1
ATOM 714 O O . GLU A 1 88 ? -31.339 -0.735 33.032 1.00 89.31 88 GLU A O 1
ATOM 719 N N . HIS A 1 89 ? -31.080 -1.990 31.186 1.00 90.81 89 HIS A N 1
ATOM 720 C CA . HIS A 1 89 ? -32.285 -2.791 31.398 1.00 90.81 89 HIS A CA 1
ATOM 721 C C . HIS A 1 89 ? -32.266 -3.534 32.743 1.00 90.81 89 HIS A C 1
ATOM 723 O O . HIS A 1 89 ? -33.173 -3.367 33.557 1.00 90.81 89 HIS A O 1
ATOM 729 N N . LEU A 1 90 ? -31.209 -4.302 33.024 1.00 88.62 90 LEU A N 1
ATOM 730 C CA . LEU A 1 90 ? -31.089 -5.069 34.272 1.00 88.62 90 LEU A CA 1
ATOM 731 C C . LEU A 1 90 ? -31.009 -4.165 35.511 1.00 88.62 90 LEU A C 1
ATOM 733 O O . LEU A 1 90 ? -31.514 -4.525 36.577 1.00 88.62 90 LEU A O 1
ATOM 737 N N . GLY A 1 91 ? -30.431 -2.969 35.366 1.00 87.25 91 GLY A N 1
ATOM 738 C CA . GLY A 1 91 ? -30.437 -1.937 36.399 1.00 87.25 91 GLY A CA 1
ATOM 739 C C . GLY A 1 91 ? -31.850 -1.447 36.727 1.00 87.25 91 GLY A C 1
ATOM 740 O O . GLY A 1 91 ? -32.182 -1.289 37.902 1.00 87.25 91 GLY A O 1
ATOM 741 N N . THR A 1 92 ? -32.711 -1.270 35.717 1.00 86.31 92 THR A N 1
ATOM 742 C CA . THR A 1 92 ? -34.121 -0.883 35.933 1.00 86.31 92 THR A CA 1
ATOM 743 C C . THR A 1 92 ? -34.960 -1.992 36.568 1.00 86.31 92 THR A C 1
ATOM 745 O O . THR A 1 92 ? -35.870 -1.699 37.341 1.00 86.31 92 THR A O 1
ATOM 748 N N . GLU A 1 93 ? -34.625 -3.258 36.312 1.00 89.62 93 GLU A N 1
ATOM 749 C CA . GLU A 1 93 ? -35.277 -4.428 36.919 1.00 89.62 93 GLU A CA 1
ATOM 750 C C . GLU A 1 93 ? -34.809 -4.700 38.361 1.00 89.62 93 GLU A C 1
ATOM 752 O O . GLU A 1 93 ? -35.336 -5.588 39.031 1.00 89.62 93 GLU A O 1
ATOM 757 N N . GLY A 1 94 ? -33.836 -3.930 38.864 1.00 85.75 94 GLY A N 1
ATOM 758 C CA . GLY A 1 94 ? -33.283 -4.085 40.210 1.00 85.75 94 GLY A CA 1
ATOM 759 C C . GLY A 1 94 ? -32.310 -5.258 40.351 1.00 85.75 94 GLY A C 1
ATOM 760 O O . GLY A 1 94 ? -31.952 -5.627 41.471 1.00 85.75 94 GLY A O 1
ATOM 761 N N . ASN A 1 95 ? -31.851 -5.836 39.238 1.00 85.62 95 ASN A N 1
ATOM 762 C CA . ASN A 1 95 ? -30.951 -6.985 39.214 1.00 85.62 95 ASN A CA 1
ATOM 763 C C . ASN A 1 95 ? -29.478 -6.527 39.263 1.00 85.62 95 ASN A C 1
ATOM 765 O O . ASN A 1 95 ? -28.696 -6.675 38.320 1.00 85.62 95 ASN A O 1
ATOM 769 N N . VAL A 1 96 ? -29.120 -5.895 40.387 1.00 82.81 96 VAL A N 1
ATOM 770 C CA . VAL A 1 96 ? -27.865 -5.141 40.565 1.00 82.81 96 VAL A CA 1
ATOM 771 C C . VAL A 1 96 ? -26.624 -6.019 40.373 1.00 82.81 96 VAL A C 1
ATOM 773 O O . VAL A 1 96 ? -25.685 -5.611 39.694 1.00 82.81 96 VAL A O 1
ATOM 776 N N . GLU A 1 97 ? -26.624 -7.240 40.906 1.00 86.06 97 GLU A N 1
ATOM 777 C CA . GLU A 1 97 ? -25.457 -8.132 40.870 1.00 86.06 97 GLU A CA 1
ATOM 778 C C . GLU A 1 97 ? -25.112 -8.602 39.445 1.00 86.06 97 GLU A C 1
ATOM 780 O O . GLU A 1 97 ? -23.941 -8.743 39.091 1.00 86.06 97 GLU A O 1
ATOM 785 N N . GLU A 1 98 ? -26.124 -8.796 38.598 1.00 85.31 98 GLU A N 1
ATOM 786 C CA . GLU A 1 98 ? -25.950 -9.182 37.195 1.00 85.31 98 GLU A CA 1
ATOM 787 C C . GLU A 1 98 ? -25.570 -7.979 36.318 1.00 85.31 98 GLU A C 1
ATOM 789 O O . GLU A 1 98 ? -24.693 -8.090 35.458 1.00 85.31 98 GLU A O 1
ATOM 794 N N . SER A 1 99 ? -26.131 -6.797 36.608 1.00 86.44 99 SER A N 1
ATOM 795 C CA . SER A 1 99 ? -25.739 -5.541 35.953 1.00 86.44 99 SER A CA 1
ATOM 796 C C . SER A 1 99 ? -24.268 -5.182 36.210 1.00 86.44 99 SER A C 1
ATOM 798 O O . SER A 1 99 ? -23.572 -4.738 35.298 1.00 86.44 99 SER A O 1
ATOM 800 N N . GLN A 1 100 ? -23.765 -5.458 37.420 1.00 86.00 100 GLN A N 1
ATOM 801 C CA . GLN A 1 100 ? -22.374 -5.2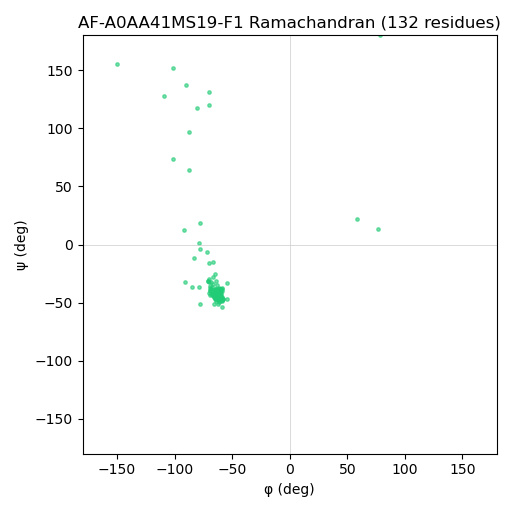11 37.801 1.00 86.00 100 GLN A CA 1
ATOM 802 C C . GLN A 1 100 ? -21.410 -6.088 36.985 1.00 86.00 100 GLN A C 1
ATOM 804 O O . GLN A 1 100 ? -20.418 -5.592 36.460 1.00 86.00 100 GLN A O 1
ATOM 809 N N . LYS A 1 101 ? -21.737 -7.375 36.802 1.00 89.38 101 LYS A N 1
ATOM 810 C CA . LYS A 1 101 ? -20.927 -8.304 35.993 1.00 89.38 101 LYS A CA 1
ATOM 811 C C . LYS A 1 101 ? -20.870 -7.892 34.522 1.00 89.38 101 LYS A C 1
ATOM 813 O O . LYS A 1 101 ? -19.811 -7.964 33.908 1.00 89.38 101 LYS A O 1
ATOM 818 N N . LEU A 1 102 ? -21.992 -7.439 33.959 1.00 87.62 102 LEU A N 1
ATOM 819 C CA . LEU A 1 102 ? -22.029 -6.932 32.584 1.00 87.62 102 LEU A CA 1
ATOM 820 C C . LEU A 1 102 ? -21.263 -5.613 32.429 1.00 87.62 102 LEU A C 1
ATOM 822 O O . LEU A 1 102 ? -20.652 -5.394 31.386 1.00 87.62 102 LEU A O 1
ATOM 826 N N . MET A 1 103 ? -21.228 -4.760 33.457 1.00 88.88 103 MET A N 1
ATOM 827 C CA . MET A 1 103 ? -20.375 -3.565 33.454 1.00 88.88 103 MET A CA 1
ATOM 828 C C . MET A 1 103 ? -18.884 -3.909 33.411 1.00 88.88 103 MET A C 1
ATOM 830 O O . MET A 1 103 ? -18.148 -3.277 32.653 1.00 88.88 103 MET A O 1
ATOM 834 N N . ASP A 1 104 ? -18.448 -4.948 34.126 1.00 90.50 104 ASP A N 1
ATOM 835 C CA . ASP A 1 104 ? -17.064 -5.432 34.039 1.00 90.50 104 ASP A CA 1
ATOM 836 C C . ASP A 1 104 ? -16.735 -5.950 32.621 1.00 90.50 104 ASP A C 1
ATOM 838 O O . ASP A 1 104 ? -15.612 -5.806 32.129 1.00 90.50 104 ASP A O 1
ATOM 842 N N . GLU A 1 105 ? -17.706 -6.558 31.930 1.00 89.44 105 GLU A N 1
ATOM 843 C CA . GLU A 1 105 ? -17.558 -6.968 30.526 1.00 89.44 105 GLU A CA 1
ATOM 844 C C . GLU A 1 105 ? -17.499 -5.771 29.568 1.00 89.44 105 GLU A C 1
ATOM 846 O O . GLU A 1 105 ? -16.681 -5.774 28.644 1.00 89.44 105 GLU A O 1
ATOM 851 N N . VAL A 1 106 ? -18.300 -4.727 29.808 1.00 92.69 106 VAL A N 1
ATOM 852 C CA . VAL A 1 106 ? -18.231 -3.458 29.066 1.00 92.69 106 VAL A CA 1
ATOM 853 C C . VAL A 1 106 ? -16.858 -2.812 29.223 1.00 92.69 106 VAL A C 1
ATOM 855 O O . VAL A 1 106 ? -16.292 -2.342 28.237 1.00 92.69 106 VAL A O 1
ATOM 858 N N . GLU A 1 107 ? -16.294 -2.794 30.430 1.00 91.00 107 GLU A N 1
ATOM 859 C CA . GLU A 1 107 ? -14.973 -2.212 30.679 1.00 91.00 107 GLU A CA 1
ATOM 860 C C . GLU A 1 107 ? -13.868 -2.984 29.942 1.00 91.00 107 GLU A C 1
ATOM 862 O O . GLU A 1 107 ? -13.044 -2.383 29.250 1.00 91.00 107 GLU A O 1
ATOM 867 N N . LYS A 1 108 ? -13.922 -4.323 29.953 1.00 92.12 108 LYS A N 1
ATOM 868 C CA . LYS A 1 108 ? -13.019 -5.166 29.147 1.00 92.12 108 LYS A CA 1
ATOM 869 C C . LYS A 1 108 ? -13.169 -4.916 27.646 1.00 92.12 108 LYS A C 1
ATOM 871 O O . LYS A 1 108 ? -12.174 -4.918 26.922 1.00 92.12 108 LYS A O 1
ATOM 876 N N . ALA A 1 109 ? -14.394 -4.730 27.158 1.00 90.31 109 ALA A N 1
ATOM 877 C CA . ALA A 1 109 ? -14.645 -4.419 25.754 1.00 90.31 109 ALA A CA 1
ATOM 878 C C . ALA A 1 109 ? -14.127 -3.019 25.378 1.00 90.31 109 ALA A C 1
ATOM 880 O O . ALA A 1 109 ? -13.570 -2.846 24.295 1.00 90.31 109 ALA A O 1
ATOM 881 N N . ARG A 1 110 ? -14.234 -2.040 26.286 1.00 91.00 110 ARG A N 1
ATOM 882 C CA . ARG A 1 110 ? -13.676 -0.689 26.116 1.00 91.00 110 ARG A CA 1
ATOM 883 C C . ARG A 1 110 ? -12.153 -0.690 26.048 1.00 91.00 110 ARG A C 1
ATOM 885 O O . ARG A 1 110 ? -11.607 0.023 25.210 1.00 91.00 110 ARG A O 1
ATOM 892 N N . GLU A 1 111 ? -11.480 -1.498 26.863 1.00 93.38 111 GLU A N 1
ATOM 893 C CA . GLU A 1 111 ? -10.019 -1.622 26.792 1.00 93.38 111 GLU A CA 1
ATOM 894 C C . GLU A 1 111 ? -9.584 -2.219 25.447 1.00 93.38 111 GLU A C 1
ATOM 896 O O . GLU A 1 111 ? -8.768 -1.633 24.740 1.00 93.38 111 GLU A O 1
ATOM 901 N N . LYS A 1 112 ? -10.237 -3.302 25.005 1.00 91.06 112 LYS A N 1
ATOM 902 C CA . LYS A 1 112 ? -9.989 -3.892 23.676 1.00 91.06 112 LYS A CA 1
ATOM 903 C C . LYS A 1 112 ? -10.250 -2.914 22.532 1.00 91.06 112 LYS A C 1
ATOM 905 O O . LYS A 1 112 ? -9.514 -2.910 21.549 1.00 91.06 112 LYS A O 1
ATOM 910 N N . LYS A 1 113 ? -11.295 -2.087 22.642 1.00 90.81 113 LYS A N 1
ATOM 911 C CA . LYS A 1 113 ? -11.581 -1.025 21.670 1.00 90.81 113 LYS A CA 1
ATOM 912 C C . LYS A 1 113 ? -10.428 -0.025 21.613 1.00 90.81 113 LYS A C 1
ATOM 914 O O . LYS A 1 113 ? -10.003 0.331 20.521 1.00 90.81 113 LYS A O 1
ATOM 919 N N . ARG A 1 114 ? -9.912 0.404 22.765 1.00 90.88 114 ARG A N 1
ATOM 920 C CA . ARG A 1 114 ? -8.796 1.352 22.843 1.00 90.88 114 ARG A CA 1
ATOM 921 C C . ARG A 1 114 ? -7.535 0.802 22.179 1.00 90.88 114 ARG A C 1
ATOM 923 O O . ARG A 1 114 ? -6.915 1.504 21.387 1.00 90.88 114 ARG A O 1
ATOM 930 N N . GLU A 1 115 ? -7.202 -0.457 22.453 1.00 91.44 115 GLU A N 1
ATOM 931 C CA . GLU A 1 115 ? -6.086 -1.153 21.800 1.00 91.44 115 GLU A CA 1
ATOM 932 C C . GLU A 1 115 ? -6.294 -1.233 20.277 1.00 91.44 115 GLU A C 1
ATOM 934 O O . GLU A 1 115 ? -5.385 -0.942 19.498 1.00 91.44 115 GLU A O 1
ATOM 939 N N . ALA A 1 116 ? -7.507 -1.573 19.830 1.00 89.62 116 ALA A N 1
ATOM 940 C CA . ALA A 1 116 ? -7.846 -1.641 18.409 1.00 89.62 116 ALA A CA 1
ATOM 941 C C . ALA A 1 116 ? -7.755 -0.270 17.711 1.00 89.62 116 ALA A C 1
ATOM 943 O O . ALA A 1 116 ? -7.248 -0.183 16.592 1.00 89.62 116 ALA A O 1
ATOM 944 N N . GLU A 1 117 ? -8.196 0.804 18.371 1.00 88.81 117 GLU A N 1
ATOM 945 C CA . GLU A 1 117 ? -8.091 2.182 17.878 1.00 88.81 117 GLU A CA 1
ATOM 946 C C . GLU A 1 117 ? -6.635 2.646 17.768 1.00 88.81 117 GLU A C 1
ATOM 948 O O . GLU A 1 117 ? -6.275 3.314 16.796 1.00 88.81 117 GLU A O 1
ATOM 953 N N . GLU A 1 118 ? -5.784 2.265 18.722 1.00 88.94 118 GLU A N 1
ATOM 954 C CA . GLU A 1 118 ? -4.351 2.554 18.675 1.00 88.94 118 GLU A CA 1
ATOM 955 C C . GLU A 1 118 ? -3.686 1.838 17.492 1.00 88.94 118 GLU A C 1
ATOM 957 O O . GLU A 1 118 ? -2.964 2.458 16.707 1.00 88.94 118 GLU A O 1
ATOM 962 N N . VAL A 1 119 ? -3.988 0.551 17.296 1.00 86.88 119 VAL A N 1
ATOM 963 C CA . VAL A 1 119 ? -3.491 -0.227 16.151 1.00 86.88 119 VAL A CA 1
ATOM 964 C C . VAL A 1 119 ? -3.992 0.350 14.822 1.00 86.88 119 VAL A C 1
ATOM 966 O O . VAL A 1 119 ? -3.217 0.445 13.864 1.00 86.88 119 VAL A O 1
ATOM 969 N N . TYR A 1 120 ? -5.255 0.776 14.755 1.00 87.12 120 TYR A N 1
ATOM 970 C CA . TYR A 1 120 ? -5.826 1.443 13.586 1.00 87.12 120 TYR A CA 1
ATOM 971 C C . TYR A 1 120 ? -5.109 2.769 13.281 1.00 87.12 120 TYR A C 1
ATOM 973 O O . TYR A 1 120 ? -4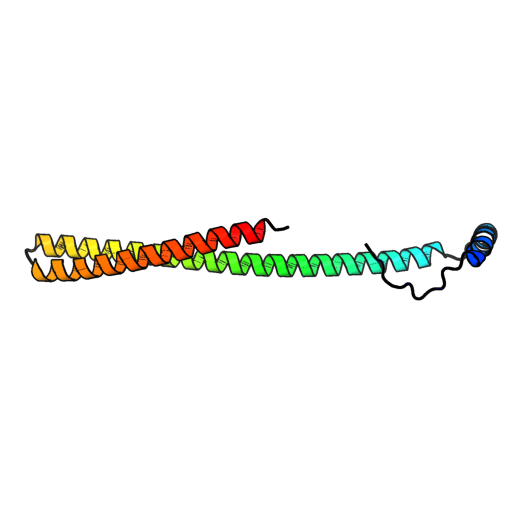.601 2.944 12.170 1.00 87.12 120 TYR A O 1
ATOM 981 N N . CYS A 1 121 ? -4.954 3.661 14.265 1.00 83.94 121 CYS A N 1
ATOM 982 C CA . CYS A 1 121 ? -4.249 4.938 14.092 1.00 83.94 121 CYS A CA 1
ATOM 983 C C . CYS A 1 121 ? -2.782 4.746 13.675 1.00 83.94 121 CYS A C 1
ATOM 985 O O . CYS A 1 121 ? -2.280 5.437 12.781 1.00 83.94 121 CYS A O 1
ATOM 987 N N . ASN A 1 122 ? -2.095 3.772 14.275 1.00 85.38 122 ASN A N 1
ATOM 988 C CA . ASN A 1 122 ? -0.722 3.429 13.911 1.00 85.38 122 ASN A CA 1
ATOM 989 C C . ASN A 1 122 ? -0.637 2.900 12.468 1.00 85.38 122 ASN A C 1
ATOM 991 O O . ASN A 1 122 ? 0.279 3.260 11.732 1.00 85.38 122 ASN A O 1
ATOM 995 N N . SER A 1 123 ? -1.615 2.111 12.012 1.00 81.81 123 SER A N 1
ATOM 996 C CA . SER A 1 123 ? -1.652 1.640 10.620 1.00 81.81 123 SER A CA 1
ATOM 997 C C . SER A 1 123 ? -1.942 2.757 9.608 1.00 81.81 123 SER A C 1
ATOM 999 O O . SER A 1 123 ? -1.312 2.802 8.551 1.00 81.81 123 SER A O 1
ATOM 1001 N N . MET A 1 124 ? -2.812 3.718 9.948 1.00 75.69 124 MET A N 1
ATOM 1002 C CA . MET A 1 124 ? -3.096 4.881 9.098 1.00 75.69 124 MET A CA 1
ATOM 1003 C C . MET A 1 124 ? -1.874 5.788 8.923 1.00 75.69 124 MET A C 1
ATOM 1005 O O . MET A 1 124 ? -1.583 6.235 7.813 1.00 75.69 124 MET A O 1
ATOM 1009 N N . THR A 1 125 ? -1.143 6.059 10.007 1.00 66.38 125 THR A N 1
ATOM 1010 C CA . THR A 1 125 ? 0.057 6.905 9.952 1.00 66.38 125 THR A CA 1
ATOM 1011 C C . THR A 1 125 ? 1.151 6.247 9.118 1.00 66.38 125 THR A C 1
ATOM 1013 O O . THR A 1 125 ? 1.674 6.880 8.201 1.00 66.38 125 THR A O 1
ATOM 1016 N N . VAL A 1 126 ? 1.436 4.962 9.333 1.00 69.50 126 VAL A N 1
ATOM 1017 C CA . VAL A 1 126 ? 2.425 4.219 8.533 1.00 69.50 126 VAL A CA 1
ATOM 1018 C C . VAL A 1 126 ? 2.035 4.171 7.051 1.00 69.50 126 VAL A C 1
ATOM 1020 O O . VAL A 1 126 ? 2.883 4.442 6.201 1.00 69.50 126 VAL A O 1
ATOM 1023 N N . SER A 1 127 ? 0.757 3.931 6.744 1.00 67.88 127 SER A N 1
ATOM 1024 C CA . SER A 1 127 ? 0.225 3.963 5.375 1.00 67.88 127 SER A CA 1
ATOM 1025 C C . SER A 1 127 ? 0.452 5.321 4.699 1.00 67.88 127 SER A C 1
ATOM 1027 O O . SER A 1 127 ? 0.998 5.390 3.595 1.00 67.88 127 SER A O 1
ATOM 1029 N N . SER A 1 128 ? 0.145 6.424 5.392 1.00 60.84 128 SER A N 1
ATOM 1030 C CA . SER A 1 128 ? 0.365 7.779 4.868 1.00 60.84 128 SER A CA 1
ATOM 1031 C C . SER A 1 128 ? 1.845 8.069 4.566 1.00 60.84 128 SER A C 1
ATOM 1033 O O . SER A 1 128 ? 2.170 8.650 3.529 1.00 60.84 128 SER A O 1
ATOM 1035 N N . PHE A 1 129 ? 2.765 7.587 5.411 1.00 60.28 129 PHE A N 1
ATOM 1036 C CA . PHE A 1 129 ? 4.208 7.716 5.188 1.00 60.28 129 PHE A CA 1
ATOM 1037 C C . PHE A 1 129 ? 4.724 6.829 4.048 1.00 60.28 129 PHE A C 1
ATOM 1039 O O . PHE A 1 129 ? 5.683 7.204 3.372 1.00 60.28 129 PHE A O 1
ATOM 1046 N N . GLN A 1 130 ? 4.116 5.664 3.819 1.00 61.34 130 GLN A N 1
ATOM 1047 C CA . GLN A 1 130 ? 4.443 4.806 2.677 1.00 61.34 130 GLN A CA 1
ATOM 1048 C C . GLN A 1 130 ? 3.993 5.434 1.352 1.00 61.34 130 GLN A C 1
ATOM 1050 O O . GLN A 1 130 ? 4.722 5.340 0.367 1.00 61.34 130 GLN A O 1
ATOM 1055 N N . GLN A 1 131 ? 2.856 6.136 1.341 1.00 60.34 131 GLN A N 1
ATOM 1056 C CA . GLN A 1 131 ? 2.352 6.841 0.158 1.00 60.34 131 GLN A CA 1
ATOM 1057 C C . GLN A 1 131 ? 3.179 8.087 -0.205 1.00 60.34 131 GLN A C 1
ATOM 1059 O O . GLN A 1 131 ? 3.300 8.404 -1.382 1.00 60.34 131 GLN A O 1
ATOM 1064 N N . GLN A 1 132 ? 3.777 8.777 0.775 1.00 54.91 132 GLN A N 1
ATOM 1065 C CA . GLN A 1 132 ? 4.555 10.008 0.548 1.00 54.91 132 GLN A CA 1
ATOM 1066 C C . GLN A 1 132 ? 6.018 9.792 0.126 1.00 54.91 132 GLN A C 1
ATOM 1068 O O . GLN A 1 132 ? 6.686 10.750 -0.254 1.00 54.91 132 GLN A O 1
ATOM 1073 N N . LYS A 1 133 ? 6.560 8.571 0.215 1.00 51.97 133 LYS A N 1
ATOM 1074 C CA . LYS A 1 133 ? 7.977 8.291 -0.104 1.00 51.97 133 LYS A CA 1
ATOM 1075 C C . LYS A 1 133 ? 8.293 8.194 -1.605 1.00 51.97 133 LYS A C 1
ATOM 1077 O O . LYS A 1 133 ? 9.355 7.677 -1.958 1.00 51.97 133 LYS A O 1
ATOM 1082 N N . PHE A 1 134 ? 7.425 8.719 -2.463 1.00 48.69 134 PHE A N 1
ATOM 1083 C CA . PHE A 1 134 ? 7.613 8.755 -3.910 1.00 48.69 134 PHE A CA 1
ATOM 1084 C C . PHE A 1 134 ? 7.292 10.136 -4.470 1.00 48.69 134 PHE A C 1
ATOM 1086 O O . PHE A 1 134 ? 6.203 10.662 -4.152 1.00 48.69 134 PHE A O 1
#

Organism: Sciurus carolinensis (NCBI:txid30640)

Mean predicted aligned error: 11.35 Å

Secondary structure (DSSP, 8-state):
------SS---SHHHHHHHHHHHH----HHHHHHHHHHHHHHHHHHHHHHHHHHHHHHHHHHHHHHHHHHHHHHHHHHHHHHHHHHHHHHHHTT-HHHHHHHHHHHHHHHHHHHHHHHHHHHHHHHHHHHHH--

InterPro domains:
  IPR004882 Luc7-related [PF03194] (1-133)
  IPR004882 Luc7-related [PTHR12375] (1-134)

Foldseek 3Di:
DDPPDDPDDDDPVVVVVVVVDVVPDCPCPVVVVVVVVVVVVVVVVVVVVVVVVVVVVVLVVLVVVLVVLVVVLVVLVVVLVVLVVVLVVCVVVVVPVVSVVSVVVSVVSVVVSVVSVVVSVVSVVVSVVVVPPD

Radius of gyration: 33.64 Å; Cα contacts (8 Å, |Δi|>4): 42; chains: 1; bounding box: 74×21×91 Å

Solvent-accessible surface area (backbone atoms only — not comparable to full-atom values): 7498 Å² total; per-residue (Å²): 138,80,93,65,86,70,95,65,88,87,54,75,72,58,49,60,54,46,64,51,48,64,70,77,45,91,79,55,64,67,54,56,53,45,53,53,52,50,53,47,51,54,50,50,51,52,52,49,50,52,52,51,50,54,48,51,53,54,50,49,54,51,50,52,53,53,49,54,40,51,50,52,41,49,52,41,50,53,50,39,53,56,46,50,55,51,28,54,51,31,49,75,72,64,41,52,75,60,22,51,55,47,48,56,51,37,52,54,44,51,51,54,35,52,53,41,48,51,55,37,53,54,50,54,53,53,50,54,56,64,66,64,76,110

pLDDT: mean 83.26, std 9.5, range [48.69, 94.06]

Nearest PDB structures (foldseek):
  6zvs-assembly1_A  TM=9.446E-01  e=8.624E+00  Nostoc punctiforme

Sequence (134 aa):
MDLGECLKVHDLAFRADYEIASKEQDFFFQLDAMDHLQSFIANYDRRTEVTKKRLAETQEEISAEVTAKAEYVHELNEAIDKLLAKVEHLGTEGNVEESQKLMDEVEKAREKKREAEEVYCNSMTVSSFQQQKF